Protein AF-A0A937ZQK7-F1 (afdb_monomer_lite)

Foldseek 3Di:
DDPVVLVVLLVVLLVQVVVPPDHSVVSLVVSVVVVPVQDPVSSVSSVVVNVVVVVD

Structure (mmCIF, N/CA/C/O backbone):
data_AF-A0A937ZQK7-F1
#
_entry.id   AF-A0A937ZQK7-F1
#
loop_
_atom_site.group_PDB
_atom_site.id
_atom_site.type_symbol
_atom_site.label_atom_id
_atom_site.label_alt_id
_atom_site.label_comp_id
_atom_site.label_asym_id
_atom_site.label_entity_id
_atom_site.label_seq_id
_atom_site.pdbx_PDB_ins_code
_atom_site.Cartn_x
_atom_site.Cartn_y
_atom_site.Cartn_z
_atom_site.occupancy
_atom_site.B_iso_or_equiv
_atom_site.auth_seq_id
_atom_site.auth_comp_id
_atom_site.auth_asym_id
_atom_site.auth_atom_id
_atom_site.pdbx_PDB_model_num
ATOM 1 N N . MET A 1 1 ? -10.194 4.698 7.316 1.00 89.44 1 MET A N 1
ATOM 2 C CA . MET A 1 1 ? -10.348 3.369 6.677 1.00 89.44 1 MET A CA 1
ATOM 3 C C . MET A 1 1 ? -10.531 2.305 7.756 1.00 89.44 1 MET A C 1
ATOM 5 O O . MET A 1 1 ? -9.847 2.387 8.771 1.00 89.44 1 MET A O 1
ATOM 9 N N . THR A 1 2 ? -11.436 1.336 7.580 1.00 95.88 2 THR A N 1
ATOM 10 C CA . THR A 1 2 ? -11.591 0.219 8.536 1.00 95.88 2 THR A CA 1
ATOM 11 C C . THR A 1 2 ? -10.406 -0.752 8.436 1.00 95.88 2 THR A C 1
ATOM 13 O O . THR A 1 2 ? -9.738 -0.781 7.397 1.00 95.88 2 THR A O 1
ATOM 16 N N . PRO A 1 3 ? -10.130 -1.574 9.467 1.00 95.62 3 PRO A N 1
ATOM 17 C CA . PRO A 1 3 ? -9.094 -2.607 9.398 1.00 95.62 3 PRO A CA 1
ATOM 18 C C . PRO A 1 3 ? -9.236 -3.529 8.177 1.00 95.62 3 PRO A C 1
ATOM 20 O O . PRO A 1 3 ? -8.260 -3.740 7.459 1.00 95.62 3 PRO A O 1
ATOM 23 N N . ALA A 1 4 ? -10.457 -3.990 7.886 1.00 97.19 4 ALA A N 1
ATOM 24 C CA . ALA A 1 4 ? -10.752 -4.830 6.725 1.00 97.19 4 ALA A CA 1
ATOM 25 C C . ALA A 1 4 ? -10.440 -4.122 5.395 1.00 97.19 4 ALA A C 1
ATOM 27 O O . ALA A 1 4 ? -9.783 -4.694 4.528 1.00 97.19 4 ALA A O 1
ATOM 28 N N . ALA A 1 5 ? -10.811 -2.844 5.263 1.00 97.75 5 ALA A N 1
ATOM 29 C CA . ALA A 1 5 ? -10.491 -2.060 4.071 1.00 97.75 5 ALA A CA 1
ATOM 30 C C . ALA A 1 5 ? -8.975 -1.876 3.877 1.00 97.75 5 ALA A C 1
ATOM 32 O O . ALA A 1 5 ? -8.514 -1.794 2.741 1.00 97.75 5 ALA A O 1
ATOM 33 N N . ARG A 1 6 ? -8.179 -1.865 4.960 1.00 97.44 6 ARG A N 1
ATOM 34 C CA . ARG A 1 6 ? -6.711 -1.843 4.843 1.00 97.44 6 ARG A CA 1
ATOM 35 C C . ARG A 1 6 ? -6.158 -3.131 4.253 1.00 97.44 6 ARG A C 1
ATOM 37 O O . ARG A 1 6 ? -5.231 -3.076 3.457 1.00 97.44 6 ARG A O 1
ATOM 44 N N . ILE A 1 7 ? -6.712 -4.269 4.661 1.00 97.94 7 ILE A N 1
ATOM 45 C CA . ILE A 1 7 ? -6.288 -5.582 4.171 1.00 97.94 7 ILE A CA 1
ATOM 46 C C . ILE A 1 7 ? -6.615 -5.705 2.684 1.00 97.94 7 ILE A C 1
ATOM 48 O O . ILE A 1 7 ? -5.724 -6.027 1.904 1.00 97.94 7 ILE A O 1
ATOM 52 N N . ALA A 1 8 ? -7.843 -5.360 2.289 1.00 98.12 8 ALA A N 1
ATOM 53 C CA . ALA A 1 8 ? -8.247 -5.344 0.884 1.00 98.12 8 ALA A CA 1
ATOM 54 C C . ALA A 1 8 ? -7.325 -4.444 0.041 1.00 98.12 8 ALA A C 1
ATOM 56 O O . ALA A 1 8 ? -6.775 -4.878 -0.964 1.00 98.12 8 ALA A O 1
ATOM 57 N N . ALA A 1 9 ? -7.045 -3.229 0.519 1.00 98.12 9 ALA A N 1
ATOM 58 C CA . ALA A 1 9 ? -6.111 -2.312 -0.129 1.00 98.12 9 ALA A CA 1
ATOM 59 C C . ALA A 1 9 ? -4.684 -2.877 -0.279 1.00 98.12 9 ALA A C 1
ATOM 61 O O . ALA A 1 9 ? -4.039 -2.648 -1.301 1.00 98.12 9 ALA A O 1
ATOM 62 N N . SER A 1 10 ? -4.174 -3.598 0.726 1.00 98.31 10 SER A N 1
ATOM 63 C CA . SER A 1 10 ? -2.875 -4.277 0.629 1.00 98.31 10 SER A CA 1
ATOM 64 C C . SER A 1 10 ? -2.875 -5.368 -0.442 1.00 98.31 10 SER A C 1
ATOM 66 O O . SER A 1 10 ? -1.889 -5.481 -1.163 1.00 98.31 10 SER A O 1
ATOM 68 N N . ILE A 1 11 ? -3.960 -6.138 -0.561 1.00 98.31 11 ILE A N 1
ATOM 69 C CA . ILE A 1 11 ? -4.113 -7.180 -1.587 1.00 98.31 11 ILE A CA 1
ATOM 70 C C . ILE A 1 11 ? -4.134 -6.552 -2.982 1.00 98.31 11 ILE A C 1
ATOM 72 O O . ILE A 1 11 ? -3.373 -6.979 -3.845 1.00 98.31 11 ILE A O 1
ATOM 76 N N . ASP A 1 12 ? -4.932 -5.502 -3.182 1.00 97.94 12 ASP A N 1
ATOM 77 C CA . ASP A 1 12 ? -5.013 -4.793 -4.463 1.00 97.94 12 ASP A CA 1
ATOM 78 C C . ASP A 1 12 ? -3.651 -4.234 -4.891 1.00 97.94 12 ASP A C 1
ATOM 80 O O . ASP A 1 12 ? -3.246 -4.367 -6.045 1.00 97.94 12 ASP A O 1
ATOM 84 N N . LEU A 1 13 ? -2.922 -3.611 -3.958 1.00 97.69 13 LEU A N 1
ATOM 85 C CA . LEU A 1 13 ? -1.594 -3.074 -4.242 1.00 97.69 13 LEU A CA 1
ATOM 86 C C . LEU A 1 13 ? -0.587 -4.189 -4.562 1.00 97.69 13 LEU A C 1
ATOM 88 O O . LEU A 1 13 ? 0.197 -4.042 -5.497 1.00 97.69 13 LEU A O 1
ATOM 92 N N . LEU A 1 14 ? -0.606 -5.303 -3.822 1.00 97.94 14 LEU A N 1
ATOM 93 C CA . LEU A 1 14 ? 0.237 -6.465 -4.122 1.00 97.94 14 LEU A CA 1
ATOM 94 C C . LEU A 1 14 ? -0.067 -7.029 -5.509 1.00 97.94 14 LEU A C 1
ATOM 96 O O . LEU A 1 14 ? 0.862 -7.295 -6.264 1.00 97.94 14 LEU A O 1
ATOM 100 N N . ALA A 1 15 ? -1.343 -7.159 -5.870 1.00 97.75 15 ALA A N 1
ATOM 101 C CA . A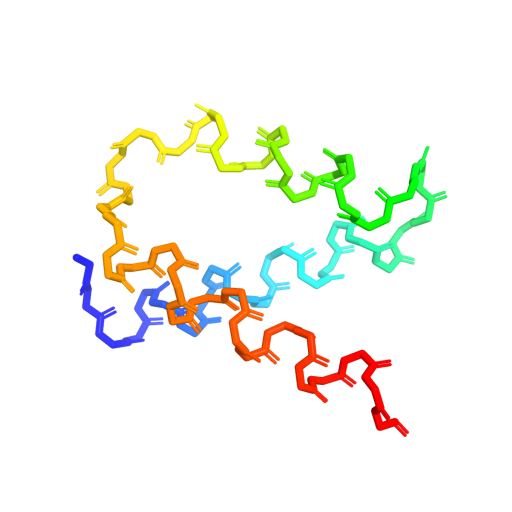LA A 1 15 ? -1.745 -7.635 -7.186 1.00 97.75 15 ALA A CA 1
ATOM 102 C C . ALA A 1 15 ? -1.210 -6.728 -8.304 1.00 97.75 15 ALA A C 1
ATOM 104 O O . ALA A 1 15 ? -0.680 -7.226 -9.294 1.00 97.75 15 ALA A O 1
ATOM 105 N N . ASP A 1 16 ? -1.288 -5.406 -8.135 1.00 96.50 16 ASP A N 1
ATOM 106 C CA . ASP A 1 16 ? -0.739 -4.454 -9.105 1.00 96.50 16 ASP A CA 1
ATOM 107 C C . ASP A 1 16 ? 0.793 -4.557 -9.213 1.00 96.50 16 ASP A C 1
ATOM 109 O O . ASP A 1 16 ? 1.327 -4.534 -10.322 1.00 96.50 16 ASP A O 1
ATOM 113 N N . ILE A 1 17 ? 1.499 -4.719 -8.088 1.00 97.50 17 ILE A N 1
ATOM 114 C CA . ILE A 1 17 ? 2.961 -4.895 -8.062 1.00 97.50 17 ILE A CA 1
ATOM 115 C C . ILE A 1 17 ? 3.375 -6.192 -8.765 1.00 97.50 17 ILE A C 1
ATOM 117 O O . ILE A 1 17 ? 4.289 -6.178 -9.588 1.00 97.50 17 ILE A O 1
ATOM 121 N N . LEU A 1 18 ? 2.686 -7.301 -8.489 1.00 96.06 18 LEU A N 1
ATOM 122 C CA . LEU A 1 18 ? 3.008 -8.618 -9.047 1.00 96.06 18 LEU A CA 1
ATOM 123 C C . LEU A 1 18 ? 2.753 -8.721 -10.558 1.00 96.06 18 LEU A C 1
ATOM 125 O O . LEU A 1 18 ? 3.329 -9.588 -11.207 1.00 96.06 18 LEU A O 1
ATOM 129 N N . ARG A 1 19 ? 1.953 -7.820 -11.148 1.00 96.25 19 ARG A N 1
ATOM 130 C CA . ARG A 1 19 ? 1.825 -7.712 -12.614 1.00 96.25 19 ARG A CA 1
ATOM 131 C C . ARG A 1 19 ? 3.084 -7.158 -13.294 1.00 96.25 19 ARG A C 1
ATOM 133 O O . ARG A 1 19 ? 3.202 -7.286 -14.507 1.00 96.25 19 ARG A O 1
ATOM 140 N N . GLY A 1 20 ? 4.010 -6.542 -12.553 1.00 89.94 20 GLY A N 1
ATOM 141 C CA . GLY A 1 20 ? 5.366 -6.246 -13.034 1.00 89.94 20 GLY A CA 1
ATOM 142 C C . GLY A 1 20 ? 5.502 -5.119 -14.066 1.00 89.94 20 GLY A C 1
ATOM 143 O O . GLY A 1 20 ? 6.528 -5.032 -14.731 1.00 89.94 20 GLY A O 1
ATOM 144 N N . ALA A 1 21 ? 4.508 -4.237 -14.210 1.00 91.50 21 ALA A N 1
ATOM 145 C CA . ALA A 1 21 ? 4.543 -3.163 -15.213 1.00 91.50 21 ALA A CA 1
ATOM 146 C C . ALA A 1 21 ? 5.538 -2.020 -14.896 1.00 91.50 21 ALA A C 1
ATOM 148 O O . ALA A 1 21 ? 5.849 -1.213 -15.769 1.00 91.50 21 ALA A O 1
ATOM 149 N N . ALA A 1 22 ? 5.998 -1.911 -13.646 1.00 95.50 22 ALA A N 1
ATOM 150 C CA . ALA A 1 22 ? 6.947 -0.900 -13.177 1.00 95.50 22 ALA A CA 1
ATOM 151 C C . ALA A 1 22 ? 7.548 -1.307 -11.814 1.00 95.50 22 ALA A C 1
ATOM 153 O O . ALA A 1 22 ? 7.052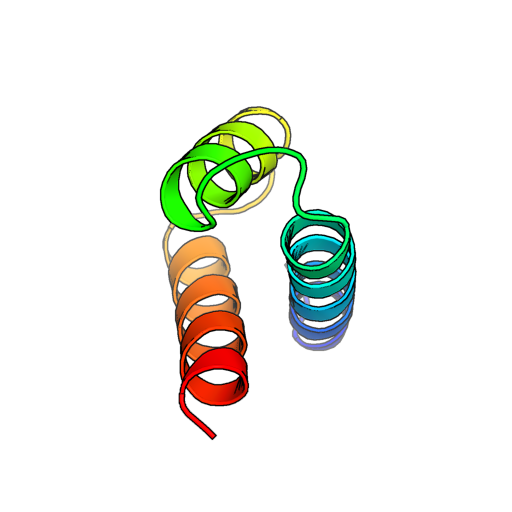 -2.242 -11.178 1.00 95.50 22 ALA A O 1
ATOM 154 N N . PRO A 1 23 ? 8.578 -0.595 -11.316 1.00 96.25 23 PRO A N 1
ATOM 155 C CA . PRO A 1 23 ? 9.095 -0.796 -9.965 1.00 96.25 23 PRO A CA 1
ATOM 156 C C . PRO A 1 23 ? 8.004 -0.644 -8.896 1.00 96.25 23 PRO A C 1
ATOM 158 O O . PRO A 1 23 ? 7.163 0.257 -8.975 1.00 96.25 23 PRO A O 1
ATOM 161 N N . ALA A 1 24 ? 8.057 -1.481 -7.856 1.00 96.12 24 ALA A N 1
ATOM 162 C CA . ALA A 1 24 ? 7.046 -1.532 -6.797 1.00 96.12 24 ALA A CA 1
ATOM 163 C C . ALA A 1 24 ? 6.800 -0.168 -6.123 1.00 96.12 24 ALA A C 1
ATOM 165 O O . ALA A 1 24 ? 5.653 0.204 -5.871 1.00 96.12 24 ALA A O 1
ATOM 166 N N . ASP A 1 25 ? 7.857 0.614 -5.888 1.00 96.81 25 ASP A N 1
ATOM 167 C CA . ASP A 1 25 ? 7.746 1.950 -5.293 1.00 96.81 25 ASP A CA 1
ATOM 168 C C . ASP A 1 25 ? 6.994 2.940 -6.189 1.00 96.81 25 ASP A C 1
ATOM 170 O O . ASP A 1 25 ? 6.174 3.723 -5.694 1.00 96.81 25 ASP A O 1
ATOM 174 N N . ALA A 1 26 ? 7.243 2.893 -7.502 1.00 97.44 26 ALA A N 1
ATOM 175 C CA . ALA A 1 26 ? 6.558 3.737 -8.475 1.00 97.44 26 ALA A CA 1
ATOM 176 C C . ALA A 1 26 ? 5.070 3.372 -8.547 1.00 97.44 26 ALA A C 1
ATOM 178 O O . ALA A 1 26 ? 4.212 4.248 -8.413 1.00 97.44 26 ALA A O 1
ATOM 179 N N . LEU A 1 27 ? 4.766 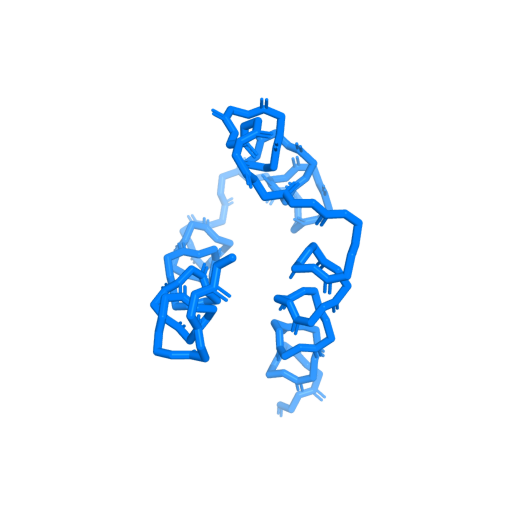2.073 -8.642 1.00 97.25 27 LEU A N 1
ATOM 180 C CA . LEU A 1 27 ? 3.391 1.574 -8.635 1.00 97.25 27 LEU A CA 1
ATOM 181 C C . LEU A 1 27 ? 2.661 1.973 -7.353 1.00 97.25 27 LEU A C 1
ATOM 183 O O . LEU A 1 27 ? 1.546 2.486 -7.416 1.00 97.25 27 LEU A O 1
ATOM 187 N N . ALA A 1 28 ? 3.294 1.822 -6.190 1.00 96.81 28 ALA A N 1
ATOM 188 C CA . ALA A 1 28 ? 2.683 2.197 -4.924 1.00 96.81 28 ALA A CA 1
ATOM 189 C C . ALA A 1 28 ? 2.444 3.703 -4.797 1.00 96.81 28 ALA A C 1
ATOM 191 O O . ALA A 1 28 ? 1.380 4.114 -4.329 1.00 96.81 28 ALA A O 1
ATOM 192 N N . ARG A 1 29 ? 3.401 4.541 -5.218 1.00 96.69 29 ARG A N 1
ATOM 193 C CA . ARG A 1 29 ? 3.229 6.001 -5.240 1.00 96.69 29 ARG A CA 1
ATOM 194 C C . ARG A 1 29 ? 1.989 6.377 -6.049 1.00 96.69 29 ARG A C 1
ATOM 196 O O . ARG A 1 29 ? 1.127 7.097 -5.542 1.00 96.69 29 ARG A O 1
ATOM 203 N N . ASP A 1 30 ? 1.874 5.848 -7.261 1.00 96.50 30 ASP A N 1
ATOM 204 C CA . ASP A 1 30 ? 0.780 6.172 -8.175 1.00 96.50 30 ASP A CA 1
ATOM 205 C C . ASP A 1 30 ? -0.557 5.585 -7.680 1.00 96.50 30 ASP A C 1
ATOM 207 O O . ASP A 1 30 ? -1.602 6.240 -7.738 1.00 96.50 30 ASP A O 1
ATOM 211 N N . TRP A 1 31 ? -0.530 4.385 -7.094 1.00 96.56 31 TRP A N 1
ATOM 212 C CA . TRP A 1 31 ? -1.688 3.732 -6.479 1.00 96.56 31 TRP A CA 1
ATOM 213 C C . TRP A 1 31 ? -2.276 4.552 -5.322 1.00 96.56 31 TRP A C 1
ATOM 215 O O . TRP A 1 31 ? -3.499 4.711 -5.231 1.00 96.56 31 TRP A O 1
ATOM 225 N N . PHE A 1 32 ? -1.416 5.115 -4.463 1.00 96.94 32 PHE A N 1
ATOM 226 C CA . PHE A 1 32 ? -1.815 5.987 -3.354 1.00 96.94 32 PHE A CA 1
ATOM 227 C C . PHE A 1 32 ? -2.206 7.398 -3.801 1.00 96.94 32 PHE A C 1
ATOM 229 O O . PHE A 1 32 ? -3.032 8.035 -3.138 1.00 96.94 32 PHE A O 1
ATOM 236 N N . ALA A 1 33 ? -1.638 7.908 -4.896 1.00 96.19 33 ALA A N 1
ATOM 237 C CA . ALA A 1 33 ? -2.020 9.202 -5.460 1.00 96.19 33 ALA A CA 1
ATOM 238 C C . ALA A 1 33 ? -3.498 9.209 -5.887 1.00 96.19 33 ALA A C 1
ATOM 240 O O . ALA A 1 33 ? -4.225 10.157 -5.586 1.00 96.19 33 ALA A O 1
ATOM 241 N N . ARG A 1 34 ? -3.975 8.105 -6.481 1.00 95.62 34 ARG A N 1
ATOM 242 C CA . ARG A 1 34 ? -5.386 7.927 -6.872 1.00 95.62 34 ARG A CA 1
ATOM 243 C C . ARG A 1 34 ? -6.345 7.759 -5.684 1.00 95.62 34 ARG A C 1
ATOM 245 O O . ARG A 1 34 ? -7.543 7.975 -5.826 1.00 95.62 34 ARG A O 1
ATOM 252 N N . ARG A 1 35 ? -5.846 7.402 -4.494 1.00 94.75 35 ARG A N 1
ATOM 253 C CA . ARG A 1 35 ? -6.659 7.075 -3.304 1.00 94.75 35 ARG A CA 1
ATOM 254 C C . ARG A 1 35 ? -6.511 8.130 -2.212 1.00 94.75 35 ARG A C 1
ATOM 256 O O . ARG A 1 35 ? -5.885 7.920 -1.170 1.00 94.75 35 ARG A O 1
ATOM 263 N N . ARG A 1 36 ? -7.118 9.295 -2.459 1.00 92.31 36 ARG A N 1
ATOM 264 C CA . ARG A 1 36 ? -7.073 10.468 -1.560 1.00 92.31 36 ARG A CA 1
ATOM 265 C C . ARG A 1 36 ? -7.772 10.242 -0.215 1.00 92.31 36 ARG A C 1
ATOM 267 O O . ARG A 1 36 ? -7.418 10.898 0.754 1.00 92.31 36 ARG A O 1
ATOM 274 N N . TYR A 1 37 ? -8.697 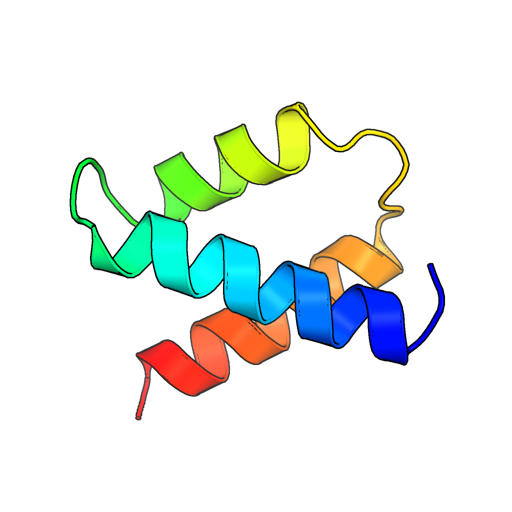9.283 -0.141 1.00 91.50 37 TYR A N 1
ATOM 275 C CA . TYR A 1 37 ? -9.383 8.902 1.099 1.00 91.50 37 TYR A CA 1
ATOM 276 C C . TYR A 1 37 ? -8.466 8.206 2.122 1.00 91.50 37 TYR A C 1
ATOM 278 O O . TYR A 1 37 ? -8.807 8.127 3.301 1.00 91.50 37 TYR A O 1
ATOM 286 N N . ALA A 1 38 ? -7.315 7.670 1.697 1.00 94.06 38 ALA A N 1
ATOM 287 C CA . ALA A 1 38 ? -6.371 7.014 2.594 1.00 94.06 38 ALA A CA 1
ATOM 288 C C . ALA A 1 38 ? -5.498 8.059 3.304 1.00 94.06 38 ALA A C 1
ATOM 290 O O . ALA A 1 38 ? -4.632 8.681 2.679 1.00 94.06 38 ALA A O 1
ATOM 291 N N . GLY A 1 39 ? -5.699 8.224 4.614 1.00 95.81 39 GLY A N 1
ATOM 292 C CA . GLY A 1 39 ? -4.888 9.107 5.456 1.00 95.81 39 GLY A CA 1
ATOM 293 C C . GLY A 1 39 ? -3.469 8.577 5.710 1.00 95.81 39 GLY A C 1
ATOM 294 O O . GLY A 1 39 ? -3.129 7.448 5.362 1.00 95.81 39 GLY A O 1
ATOM 295 N N . GLY A 1 40 ? -2.614 9.368 6.365 1.00 96.69 40 GLY A N 1
ATOM 296 C CA . GLY A 1 40 ? -1.210 8.993 6.603 1.00 96.69 40 GLY A CA 1
ATOM 297 C C . GLY A 1 40 ? -1.028 7.668 7.360 1.00 96.69 40 GLY A C 1
ATOM 298 O O . GLY A 1 40 ? -0.198 6.847 6.975 1.00 96.69 40 GLY A O 1
ATOM 299 N N . GLY A 1 41 ? -1.835 7.417 8.397 1.00 97.62 41 GLY A N 1
ATOM 300 C CA . GLY A 1 41 ? -1.801 6.150 9.144 1.00 97.62 41 GLY A CA 1
ATOM 301 C C . GLY A 1 41 ? -2.256 4.949 8.311 1.00 97.62 41 GLY A C 1
ATOM 302 O O 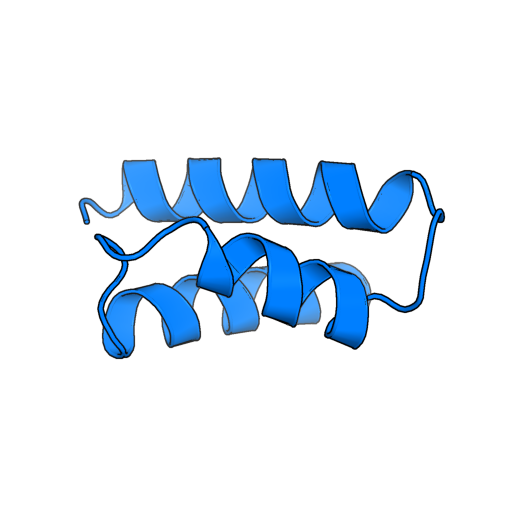. GLY A 1 41 ? -1.638 3.889 8.360 1.00 97.62 41 GLY A O 1
ATOM 303 N N . ASP A 1 42 ? -3.282 5.148 7.486 1.00 97.56 42 ASP A N 1
ATOM 304 C CA . ASP A 1 42 ? -3.794 4.150 6.547 1.00 97.56 42 ASP A CA 1
ATOM 305 C C . ASP A 1 42 ? -2.721 3.759 5.519 1.00 97.56 42 ASP A C 1
ATOM 307 O O . ASP A 1 42 ? -2.445 2.575 5.323 1.00 97.56 42 ASP A O 1
ATOM 311 N N . ARG A 1 43 ? -2.048 4.758 4.932 1.00 97.62 43 ARG A N 1
ATOM 312 C CA . ARG A 1 43 ? -0.946 4.561 3.977 1.00 97.62 43 ARG A CA 1
ATOM 313 C C . ARG A 1 43 ? 0.225 3.804 4.601 1.00 97.62 43 ARG A C 1
ATOM 315 O O . ARG A 1 43 ? 0.750 2.885 3.977 1.00 97.62 43 ARG A O 1
ATOM 322 N N . ARG A 1 44 ? 0.613 4.149 5.836 1.00 98.00 44 ARG A N 1
ATOM 323 C CA . ARG A 1 44 ? 1.671 3.436 6.573 1.00 98.00 44 ARG A CA 1
ATOM 324 C C . ARG A 1 44 ? 1.301 1.979 6.836 1.00 98.00 44 ARG A C 1
ATOM 326 O O . ARG A 1 44 ? 2.121 1.107 6.580 1.00 98.00 44 ARG A O 1
ATOM 333 N N . ALA A 1 45 ? 0.078 1.711 7.295 1.00 98.12 45 ALA A N 1
ATOM 334 C CA . ALA A 1 45 ? -0.377 0.352 7.588 1.00 98.12 45 ALA A CA 1
ATOM 335 C C . ALA A 1 45 ? -0.417 -0.538 6.335 1.00 98.12 45 ALA A C 1
ATOM 337 O O . ALA A 1 45 ? 0.013 -1.689 6.389 1.00 98.12 45 ALA A O 1
ATOM 338 N N . ILE A 1 46 ? -0.893 0.001 5.205 1.00 98.06 46 ILE A N 1
ATOM 339 C CA . ILE A 1 46 ? -0.892 -0.718 3.925 1.00 98.06 46 ILE A CA 1
ATOM 340 C C . ILE A 1 46 ? 0.546 -1.002 3.478 1.00 98.06 46 ILE A C 1
ATOM 342 O O . ILE A 1 46 ? 0.864 -2.154 3.191 1.00 98.06 46 ILE A O 1
ATOM 346 N N . ARG A 1 47 ? 1.423 0.018 3.457 1.00 97.69 47 ARG A N 1
ATOM 347 C CA . ARG A 1 47 ? 2.834 -0.141 3.058 1.00 97.69 47 ARG A CA 1
ATOM 348 C C . ARG A 1 47 ? 3.561 -1.162 3.923 1.00 97.69 47 ARG A C 1
ATOM 350 O O . ARG A 1 47 ? 4.209 -2.051 3.394 1.00 97.69 47 ARG A O 1
ATOM 357 N N . ALA A 1 48 ? 3.426 -1.074 5.243 1.00 98.00 48 ALA A N 1
ATOM 358 C CA . ALA A 1 48 ? 4.085 -2.012 6.143 1.00 98.00 48 ALA A CA 1
ATOM 359 C C . ALA A 1 48 ? 3.726 -3.466 5.799 1.00 98.00 48 ALA A C 1
ATOM 361 O O . ALA A 1 48 ? 4.620 -4.292 5.660 1.00 98.00 48 ALA A O 1
ATOM 362 N N . ARG A 1 49 ? 2.438 -3.760 5.572 1.00 97.75 49 ARG A N 1
ATOM 363 C CA . ARG A 1 49 ? 1.991 -5.108 5.195 1.00 97.75 49 ARG A CA 1
ATOM 364 C C . ARG A 1 49 ? 2.522 -5.539 3.828 1.00 97.75 49 ARG A C 1
ATOM 366 O O . ARG A 1 49 ? 3.047 -6.636 3.722 1.00 97.75 49 ARG A O 1
ATOM 373 N N . VAL A 1 50 ? 2.424 -4.685 2.809 1.00 98.12 50 VAL A N 1
ATOM 374 C CA . VAL A 1 50 ? 2.874 -5.029 1.448 1.00 98.12 50 VAL A CA 1
ATOM 375 C C . VAL A 1 50 ? 4.377 -5.323 1.407 1.00 98.12 50 VAL A C 1
ATOM 377 O O . VAL A 1 50 ? 4.775 -6.349 0.869 1.00 98.12 50 VAL A O 1
ATOM 380 N N . TRP A 1 51 ? 5.219 -4.488 2.021 1.00 98.06 51 TRP A N 1
ATOM 381 C CA . TRP A 1 51 ? 6.672 -4.702 2.011 1.00 98.06 51 TRP A CA 1
ATOM 382 C C . TRP A 1 51 ? 7.108 -5.802 2.976 1.00 98.06 51 TRP A C 1
ATOM 384 O O . TRP A 1 51 ? 8.169 -6.385 2.784 1.00 98.06 51 TRP A O 1
ATOM 394 N N . ASP A 1 52 ? 6.336 -6.098 4.021 1.00 98.00 52 ASP A N 1
ATOM 395 C CA . ASP A 1 52 ? 6.557 -7.313 4.804 1.00 98.00 52 ASP A CA 1
ATOM 396 C C . ASP A 1 52 ? 6.299 -8.567 3.966 1.00 98.00 52 ASP A C 1
ATOM 398 O O . ASP A 1 52 ? 7.112 -9.481 3.991 1.00 98.00 52 ASP A O 1
ATOM 402 N N . THR A 1 53 ? 5.229 -8.584 3.166 1.00 97.06 53 THR A N 1
ATOM 403 C CA . THR A 1 53 ? 4.933 -9.702 2.260 1.00 97.06 53 THR A CA 1
ATOM 404 C C . THR A 1 53 ? 5.978 -9.853 1.156 1.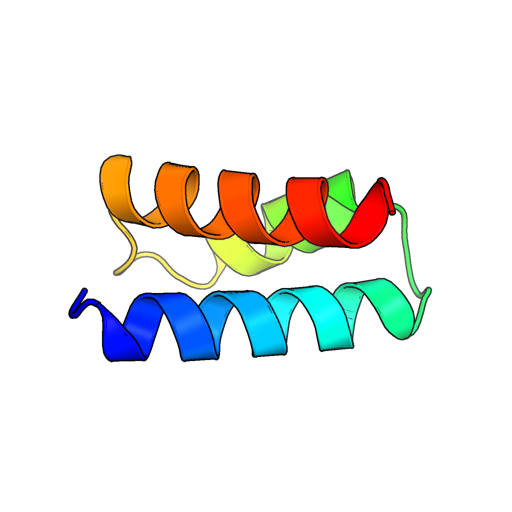00 97.06 53 THR A C 1
ATOM 406 O O . THR A 1 53 ? 6.404 -10.967 0.905 1.00 97.06 53 THR A O 1
ATOM 409 N N . LEU A 1 54 ? 6.432 -8.762 0.530 1.00 95.69 54 LEU A N 1
ATOM 410 C CA . LEU A 1 54 ? 7.422 -8.818 -0.561 1.00 95.69 54 LEU A CA 1
ATOM 411 C C . LEU A 1 54 ? 8.835 -9.236 -0.119 1.00 95.69 54 LEU A C 1
ATOM 413 O O . LEU A 1 54 ? 9.658 -9.566 -0.965 1.00 95.69 54 LEU A O 1
ATOM 417 N N . ARG A 1 55 ? 9.150 -9.150 1.179 1.00 96.00 55 ARG A N 1
ATOM 418 C CA . ARG A 1 55 ? 10.469 -9.512 1.729 1.00 96.00 55 ARG A CA 1
ATOM 419 C C . ARG A 1 55 ? 10.569 -10.974 2.170 1.00 96.00 55 ARG A C 1
ATOM 421 O O . ARG A 1 55 ? 11.636 -11.372 2.631 1.00 96.00 55 ARG A O 1
ATOM 428 N N . ARG A 1 56 ? 9.473 -11.724 2.104 1.00 90.75 56 ARG A N 1
ATOM 429 C CA . ARG A 1 56 ? 9.421 -13.155 2.414 1.00 90.75 56 ARG A CA 1
ATOM 430 C C . ARG A 1 56 ? 9.436 -13.947 1.120 1.00 90.75 56 ARG A C 1
ATOM 432 O O . ARG A 1 56 ? 10.053 -15.028 1.140 1.00 90.75 56 ARG A O 1
#

pLDDT: mean 96.38, std 2.14, range [89.44, 98.31]

Sequence (56 aa):
MTPAARIAASIDLLADILRGAAPADALARDWFARRRYAGGGDRRAIRARVWDTLRR

Radius of gyration: 10.49 Å; chains: 1; bounding box: 22×24×25 Å

Secondary structure (DSSP, 8-state):
--HHHHHHHHHHHHHHHHT-SS-HHHHHHHHHHS-TT--HHHHHHHHHHHHHHHT-